Protein AF-A0AAN6V4H0-F1 (afdb_monomer_lite)

Radius of gyration: 19.02 Å; chains: 1; bounding box: 36×36×58 Å

InterPro domains:
  IPR001905 Ammonium transporter [PTHR43029] (18-125)
  IPR024041 Ammonium transporter AmtB-like domain [PF00909] (29-100)
  IPR029020 Ammonium/urea transporter [G3DSA:1.10.3430.10] (2-125)

Sequence (125 aa):
MSSGDSTGHVGTDPAVDDLNVPFNAGDQAFIIVASAMVLLMIPGIAFLYSGLARRKSALSLIWVVMMSFSVIVFQWYFWGYSLALSNTATNGFIGNLDKFGLRNTLGEPSPGSPLIPELLYSFYQ

Secondary structure (DSSP, 8-state):
-----S---TTS-TTTS-TTTTS-HHHHHHHHHHHHHHHHHHHHHHHHHHHHS-TTSHHHHHHHHHHHHHHHHHHIIIIIHHHHH-TT-TTSSS--GGGGGGTT-SSSEETTEEEEEHHHHHHH-

Structure (mmCIF, N/CA/C/O backbone):
data_AF-A0AAN6V4H0-F1
#
_entry.id   AF-A0AAN6V4H0-F1
#
loop_
_atom_site.group_PDB
_atom_site.id
_atom_site.type_symbol
_atom_site.label_atom_id
_atom_site.label_alt_id
_atom_site.label_comp_id
_atom_site.label_asym_id
_atom_site.label_entity_id
_atom_site.label_seq_id
_atom_site.pdbx_PDB_ins_code
_atom_site.Cartn_x
_atom_site.Cartn_y
_atom_site.Cartn_z
_atom_site.occupancy
_atom_site.B_iso_or_equiv
_atom_site.auth_seq_id
_atom_site.auth_comp_id
_atom_site.auth_asym_id
_atom_site.auth_atom_id
_atom_site.pdbx_PDB_model_num
ATOM 1 N N . MET A 1 1 ? 19.645 -24.319 -31.871 1.00 43.53 1 MET A N 1
ATOM 2 C CA . MET A 1 1 ? 18.475 -24.047 -32.731 1.00 43.53 1 MET A CA 1
ATOM 3 C C . MET A 1 1 ? 17.305 -24.865 -32.213 1.00 43.53 1 MET A C 1
ATOM 5 O O . MET A 1 1 ? 17.122 -25.996 -32.632 1.00 43.53 1 MET A O 1
ATOM 9 N N . SER A 1 2 ? 16.571 -24.320 -31.246 1.00 32.56 2 SER A N 1
ATOM 10 C CA . SER A 1 2 ? 15.209 -24.751 -30.935 1.00 32.56 2 SER A CA 1
ATOM 11 C C . SER A 1 2 ? 14.405 -23.476 -30.774 1.00 32.56 2 SER A C 1
ATOM 13 O O . SER A 1 2 ? 14.797 -22.591 -30.020 1.00 32.56 2 SER A O 1
ATOM 15 N N . SER A 1 3 ? 13.383 -23.377 -31.607 1.00 45.97 3 SER A N 1
ATOM 16 C CA . SER A 1 3 ? 12.495 -22.251 -31.844 1.00 45.97 3 SER A CA 1
ATOM 17 C C . SER A 1 3 ? 11.974 -21.641 -30.540 1.00 45.97 3 SER A C 1
ATOM 19 O O . SER A 1 3 ? 11.225 -22.293 -29.818 1.00 45.97 3 SER A O 1
ATOM 21 N N . GLY A 1 4 ? 12.399 -20.410 -30.245 1.00 41.59 4 GLY A N 1
ATOM 22 C CA . GLY A 1 4 ? 11.833 -19.568 -29.194 1.00 41.59 4 GLY A CA 1
ATOM 23 C C . GLY A 1 4 ? 10.725 -18.721 -29.802 1.00 41.59 4 GLY A C 1
ATOM 24 O O . GLY A 1 4 ? 10.953 -18.017 -30.784 1.00 41.59 4 GLY A O 1
ATOM 25 N N . ASP A 1 5 ? 9.528 -18.894 -29.264 1.00 39.94 5 ASP A N 1
ATOM 26 C CA . ASP A 1 5 ? 8.282 -18.271 -29.683 1.00 39.94 5 ASP A CA 1
ATOM 27 C C . ASP A 1 5 ? 8.395 -16.738 -29.755 1.00 39.94 5 ASP A C 1
ATOM 29 O O . ASP A 1 5 ? 8.914 -16.081 -28.855 1.00 39.94 5 ASP A O 1
ATOM 33 N N . SER A 1 6 ? 7.935 -16.165 -30.865 1.00 43.53 6 SER A N 1
ATOM 34 C CA . SER A 1 6 ? 8.052 -14.746 -31.217 1.00 43.53 6 SER A CA 1
ATOM 35 C C . SER A 1 6 ? 6.847 -13.911 -30.765 1.00 43.53 6 SER A C 1
ATOM 37 O O . SER A 1 6 ? 6.513 -12.911 -31.400 1.00 43.53 6 SER A O 1
ATOM 39 N N . THR A 1 7 ? 6.186 -14.285 -29.670 1.00 43.12 7 THR A N 1
ATOM 40 C CA . THR A 1 7 ? 5.195 -13.439 -28.987 1.00 43.12 7 THR A CA 1
ATOM 41 C C . THR A 1 7 ? 5.847 -12.794 -27.767 1.00 43.12 7 THR A C 1
ATOM 43 O O . THR A 1 7 ? 5.680 -13.242 -26.636 1.00 43.12 7 THR A O 1
ATOM 46 N N . GLY A 1 8 ? 6.663 -11.769 -28.018 1.00 41.88 8 GLY A N 1
ATOM 47 C CA . GLY A 1 8 ? 7.441 -11.075 -26.996 1.00 41.88 8 GLY A CA 1
ATOM 48 C C . GLY A 1 8 ? 6.571 -10.329 -25.985 1.00 41.88 8 GLY A C 1
ATOM 49 O O . GLY A 1 8 ? 6.217 -9.176 -26.209 1.00 41.88 8 GLY A O 1
ATOM 50 N N . HIS A 1 9 ? 6.308 -10.962 -24.844 1.00 47.84 9 HIS A N 1
ATOM 51 C CA . HIS A 1 9 ? 6.093 -10.264 -23.579 1.00 47.84 9 HIS A CA 1
ATOM 52 C C . HIS A 1 9 ? 7.415 -10.280 -22.811 1.00 47.84 9 HIS A C 1
ATOM 54 O O . HIS A 1 9 ? 7.679 -11.144 -21.978 1.00 47.84 9 HIS A O 1
ATOM 60 N N . VAL A 1 10 ? 8.286 -9.334 -23.160 1.00 53.19 10 VAL A N 1
ATOM 61 C CA . VAL A 1 10 ? 9.588 -9.130 -22.517 1.00 53.19 10 VAL A CA 1
ATOM 62 C C . VAL A 1 10 ? 9.336 -8.744 -21.054 1.00 53.19 10 VAL A C 1
ATOM 64 O O . VAL A 1 10 ? 9.027 -7.590 -20.778 1.00 53.19 10 VAL A O 1
ATOM 67 N N . GLY A 1 11 ? 9.406 -9.701 -20.119 1.00 56.91 11 GLY A N 1
ATOM 68 C CA . GLY A 1 11 ? 9.247 -9.422 -18.683 1.00 56.91 11 GLY A CA 1
ATOM 69 C C . GLY A 1 11 ? 8.390 -10.389 -17.853 1.00 56.91 11 GLY A C 1
ATOM 70 O O . GLY A 1 11 ? 8.171 -10.107 -16.674 1.00 56.91 11 GLY A O 1
ATOM 71 N N . THR A 1 12 ? 7.883 -11.497 -18.413 1.00 57.06 12 THR A N 1
ATOM 72 C CA . THR A 1 12 ? 6.948 -12.405 -17.701 1.00 57.06 12 THR A CA 1
ATOM 73 C C . THR A 1 12 ? 7.451 -13.825 -17.430 1.00 57.06 12 THR A C 1
ATOM 75 O O . THR A 1 12 ? 6.957 -14.435 -16.483 1.00 57.06 12 THR A O 1
ATOM 78 N N . ASP A 1 13 ? 8.448 -14.336 -18.158 1.00 64.56 13 ASP A N 1
ATOM 79 C CA . ASP A 1 13 ? 8.918 -15.722 -18.007 1.00 64.56 13 ASP A CA 1
ATOM 80 C C . ASP A 1 13 ? 10.248 -15.820 -17.225 1.00 64.56 13 ASP A C 1
ATOM 82 O O . ASP A 1 13 ? 11.327 -15.700 -17.811 1.00 64.56 13 ASP A O 1
ATOM 86 N N . PRO A 1 14 ? 10.227 -16.122 -15.909 1.00 63.19 14 PRO A N 1
ATOM 87 C CA . PRO A 1 14 ? 11.445 -16.243 -15.096 1.00 63.19 14 PRO A CA 1
ATOM 88 C C . PRO A 1 14 ? 12.250 -17.524 -15.382 1.00 63.19 14 PRO A C 1
ATOM 90 O O . PRO A 1 14 ? 13.310 -17.731 -14.802 1.00 63.19 14 PRO A O 1
ATOM 93 N N . ALA A 1 15 ? 11.730 -18.423 -16.225 1.00 64.62 15 ALA A N 1
ATOM 94 C CA . ALA A 1 15 ? 12.397 -19.667 -16.611 1.00 64.62 15 ALA A CA 1
ATOM 95 C C . ALA A 1 15 ? 13.376 -19.489 -17.786 1.00 64.62 15 ALA A C 1
ATOM 97 O O . ALA A 1 15 ? 14.163 -20.398 -18.053 1.00 64.62 15 ALA A O 1
ATOM 98 N N . VAL A 1 16 ? 13.305 -18.356 -18.495 1.00 63.25 16 VAL A N 1
ATOM 99 C CA . VAL A 1 16 ? 14.106 -18.077 -19.700 1.00 63.25 16 VAL A CA 1
ATOM 100 C C . VAL A 1 16 ? 14.910 -16.781 -19.602 1.00 63.25 16 VAL A C 1
ATOM 102 O O . VAL A 1 16 ? 16.005 -16.752 -20.153 1.00 63.25 16 VAL A O 1
ATOM 105 N N . ASP A 1 17 ? 14.428 -15.772 -18.863 1.00 64.50 17 ASP A N 1
ATOM 106 C CA . ASP A 1 17 ? 15.104 -14.481 -18.701 1.00 64.50 17 ASP A CA 1
ATOM 107 C C . ASP A 1 17 ? 15.272 -14.081 -17.225 1.00 64.50 17 ASP A C 1
ATOM 109 O O . ASP A 1 17 ? 14.339 -14.148 -16.418 1.00 64.50 17 ASP A O 1
ATOM 113 N N . ASP A 1 18 ? 16.465 -13.584 -16.882 1.00 64.38 18 ASP A N 1
ATOM 114 C CA . ASP A 1 18 ? 16.744 -12.984 -15.577 1.00 64.38 18 ASP A CA 1
ATOM 115 C C . ASP A 1 18 ? 16.124 -11.577 -15.495 1.00 64.38 18 ASP A C 1
ATOM 117 O O . ASP A 1 18 ? 16.729 -10.564 -15.854 1.00 64.38 18 ASP A O 1
ATOM 121 N N . LEU A 1 19 ? 14.909 -11.500 -14.951 1.00 70.50 19 LEU A N 1
ATOM 122 C CA . LEU A 1 19 ? 14.126 -10.261 -14.821 1.00 70.50 19 LEU A CA 1
ATOM 123 C C . LEU A 1 19 ? 14.768 -9.191 -13.917 1.00 70.50 19 LEU A C 1
ATOM 125 O O . LEU A 1 19 ? 14.302 -8.059 -13.882 1.00 70.50 19 LEU A O 1
ATOM 129 N N . ASN A 1 20 ? 15.832 -9.534 -13.187 1.00 68.19 20 ASN A N 1
ATOM 130 C CA . ASN A 1 20 ? 16.548 -8.631 -12.283 1.00 68.19 20 ASN A CA 1
ATOM 131 C C . ASN A 1 20 ? 17.744 -7.922 -12.935 1.00 68.19 20 ASN A C 1
ATOM 133 O O . ASN A 1 20 ? 18.289 -7.003 -12.335 1.00 68.19 20 ASN A O 1
ATOM 137 N N . VAL A 1 21 ? 18.153 -8.311 -14.148 1.00 67.31 21 VAL A N 1
ATOM 138 C CA . VAL A 1 21 ? 19.294 -7.702 -14.857 1.00 67.31 21 VAL A CA 1
ATOM 139 C C . VAL A 1 21 ? 19.155 -6.184 -15.069 1.00 67.31 21 VAL A C 1
ATOM 141 O O . VAL A 1 21 ? 20.160 -5.489 -14.906 1.00 67.31 21 VAL A O 1
ATOM 144 N N . PRO A 1 22 ? 17.972 -5.621 -15.399 1.00 68.81 22 PRO A N 1
ATOM 145 C CA . PRO A 1 22 ? 17.844 -4.176 -15.593 1.00 68.81 22 PRO A CA 1
ATOM 146 C C . PRO A 1 22 ? 17.695 -3.384 -14.282 1.00 68.81 22 PRO A C 1
ATOM 148 O O . PRO A 1 22 ? 17.700 -2.154 -14.323 1.00 68.81 22 PRO A O 1
ATOM 151 N N . PHE A 1 23 ? 17.564 -4.047 -13.127 1.00 74.00 23 PHE A N 1
ATOM 152 C CA . PHE A 1 23 ? 17.217 -3.400 -11.862 1.00 74.00 23 PHE A CA 1
ATOM 153 C C . PHE A 1 23 ? 18.364 -3.455 -10.850 1.00 74.00 23 PHE A C 1
ATOM 155 O O . PHE A 1 23 ? 19.007 -4.482 -10.647 1.00 74.00 23 PHE A O 1
ATOM 162 N N . ASN A 1 24 ? 18.600 -2.342 -10.156 1.00 82.06 24 ASN A N 1
ATOM 163 C CA . ASN A 1 24 ? 19.571 -2.302 -9.072 1.00 82.06 24 ASN A CA 1
ATOM 164 C C . ASN A 1 24 ? 18.949 -2.859 -7.782 1.00 82.06 24 ASN A C 1
ATOM 166 O O . ASN A 1 24 ? 17.918 -2.371 -7.314 1.00 82.06 24 ASN A O 1
ATOM 170 N N . ALA A 1 25 ? 19.609 -3.842 -7.167 1.00 78.44 25 ALA A N 1
ATOM 171 C CA . ALA A 1 25 ? 19.175 -4.432 -5.901 1.00 78.44 25 ALA A CA 1
ATOM 172 C C . ALA A 1 25 ? 19.064 -3.395 -4.764 1.00 78.44 25 ALA A C 1
ATOM 174 O O . ALA A 1 25 ? 18.216 -3.537 -3.884 1.00 78.44 25 ALA A O 1
ATOM 175 N N . GLY A 1 26 ? 19.889 -2.338 -4.786 1.00 82.94 26 GLY A N 1
ATOM 176 C CA . GLY A 1 26 ? 19.820 -1.246 -3.810 1.00 82.94 26 GLY A CA 1
ATOM 177 C C . GLY A 1 26 ? 18.515 -0.450 -3.898 1.00 82.94 26 GLY A C 1
ATOM 178 O O . GLY A 1 26 ? 17.887 -0.181 -2.873 1.00 82.94 26 GLY A O 1
ATOM 179 N N . ASP A 1 27 ? 18.066 -0.151 -5.117 1.00 81.62 27 ASP A N 1
ATOM 180 C CA . ASP A 1 27 ? 16.832 0.603 -5.355 1.00 81.62 27 ASP A CA 1
ATOM 181 C C . ASP A 1 27 ? 15.603 -0.253 -5.018 1.00 81.62 27 ASP A C 1
ATOM 183 O O . ASP A 1 27 ? 14.664 0.221 -4.376 1.00 81.62 27 ASP A O 1
ATOM 187 N N . GLN A 1 28 ? 15.642 -1.549 -5.352 1.00 82.56 28 GLN A N 1
ATOM 188 C CA . GLN A 1 28 ? 14.604 -2.504 -4.958 1.00 82.56 28 GLN A CA 1
ATOM 189 C C . GLN A 1 28 ? 14.485 -2.618 -3.432 1.00 82.56 28 GLN A C 1
ATOM 191 O O . GLN A 1 28 ? 13.385 -2.518 -2.888 1.00 82.56 28 GLN A O 1
ATOM 196 N N . ALA A 1 29 ? 15.609 -2.777 -2.725 1.00 85.56 29 ALA A N 1
ATOM 197 C CA . ALA A 1 29 ? 15.616 -2.857 -1.268 1.00 85.56 29 ALA A CA 1
ATOM 198 C C . ALA A 1 29 ? 15.064 -1.575 -0.628 1.00 85.56 29 ALA A C 1
ATOM 200 O O . ALA A 1 29 ? 14.270 -1.650 0.311 1.00 85.56 29 ALA A O 1
ATOM 201 N N . PHE A 1 30 ? 15.426 -0.402 -1.157 1.00 87.38 30 PHE A N 1
ATOM 202 C CA . PHE A 1 30 ? 14.920 0.872 -0.654 1.00 87.38 30 PHE A CA 1
ATOM 203 C C . PHE A 1 30 ? 13.400 1.005 -0.821 1.00 87.38 30 PHE A C 1
ATOM 205 O O . PHE A 1 30 ? 12.720 1.396 0.126 1.00 87.38 30 PHE A O 1
ATOM 212 N N . ILE A 1 31 ? 12.843 0.625 -1.974 1.00 87.00 31 ILE A N 1
ATOM 213 C CA . ILE A 1 31 ? 11.391 0.680 -2.212 1.00 87.00 31 ILE A CA 1
ATOM 214 C C . ILE A 1 31 ? 10.630 -0.350 -1.360 1.00 87.00 31 ILE A C 1
ATOM 216 O O . ILE A 1 31 ? 9.537 -0.056 -0.870 1.00 87.00 31 ILE A O 1
ATOM 220 N N . ILE A 1 32 ? 11.202 -1.530 -1.098 1.00 87.38 32 ILE A N 1
ATOM 221 C CA . ILE A 1 32 ? 10.615 -2.509 -0.162 1.00 87.38 32 ILE A CA 1
ATOM 222 C C . ILE A 1 32 ? 10.574 -1.936 1.263 1.00 87.38 32 ILE A C 1
ATOM 224 O O . ILE A 1 32 ? 9.569 -2.052 1.961 1.00 87.38 32 ILE A O 1
ATOM 228 N N . VAL A 1 33 ? 11.644 -1.269 1.701 1.00 90.75 33 VAL A N 1
ATOM 229 C CA . VAL A 1 33 ? 11.658 -0.605 3.012 1.00 90.75 33 VAL A CA 1
ATOM 230 C C . VAL A 1 33 ? 10.658 0.557 3.045 1.00 90.75 33 VAL A C 1
ATOM 232 O O . VAL A 1 33 ? 9.905 0.684 4.009 1.00 90.75 33 VAL A O 1
ATOM 235 N N . ALA A 1 34 ? 10.591 1.368 1.986 1.00 90.12 34 ALA A N 1
ATOM 236 C CA . ALA A 1 34 ? 9.648 2.478 1.883 1.00 90.12 34 ALA A CA 1
ATOM 237 C C . ALA A 1 34 ? 8.185 2.002 1.932 1.00 90.12 34 ALA A C 1
ATOM 239 O O . ALA A 1 34 ? 7.391 2.546 2.698 1.00 90.12 34 ALA A O 1
ATOM 240 N N . SER A 1 35 ? 7.832 0.949 1.191 1.00 87.94 35 SER A N 1
ATOM 241 C CA . SER A 1 35 ? 6.486 0.349 1.222 1.00 87.94 35 SER A CA 1
ATOM 242 C C . SER A 1 35 ? 6.136 -0.219 2.603 1.00 87.94 35 SER A C 1
ATOM 244 O O . SER A 1 35 ? 5.029 0.000 3.094 1.00 87.94 35 SER A O 1
ATOM 246 N N . ALA A 1 36 ? 7.089 -0.844 3.303 1.00 88.69 36 ALA A N 1
ATOM 247 C CA . ALA A 1 36 ? 6.885 -1.277 4.687 1.00 88.69 36 ALA A CA 1
ATOM 248 C C . ALA A 1 36 ? 6.615 -0.098 5.646 1.00 88.69 36 ALA A C 1
ATOM 250 O O . ALA A 1 36 ? 5.765 -0.204 6.535 1.00 88.69 36 ALA A O 1
ATOM 251 N N . MET A 1 37 ? 7.292 1.042 5.458 1.00 89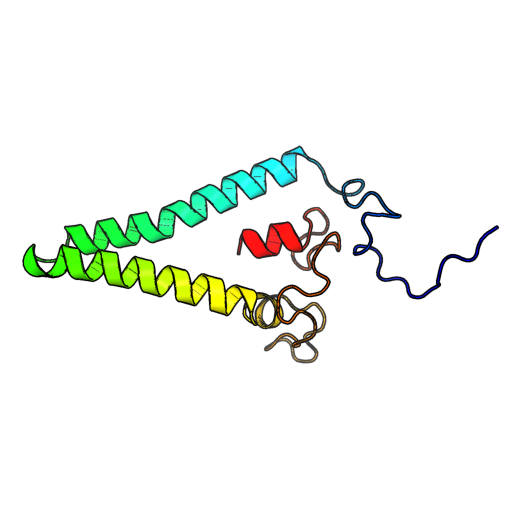.12 37 MET A N 1
ATOM 252 C CA . MET A 1 37 ? 7.039 2.259 6.242 1.00 89.12 37 MET A CA 1
ATOM 253 C C . MET A 1 37 ? 5.641 2.838 5.977 1.00 89.12 37 MET A C 1
ATOM 255 O O . MET A 1 37 ? 4.970 3.258 6.921 1.00 89.12 37 MET A O 1
ATOM 259 N N . VAL A 1 38 ? 5.174 2.816 4.725 1.00 90.56 38 VAL A N 1
ATOM 260 C CA . VAL A 1 38 ? 3.812 3.242 4.352 1.00 90.56 38 VAL A CA 1
ATOM 261 C C . VAL A 1 38 ? 2.760 2.329 4.987 1.00 90.56 38 VAL A C 1
ATOM 263 O O . VAL A 1 38 ? 1.787 2.819 5.564 1.00 90.56 38 VAL A O 1
ATOM 266 N N . LEU A 1 39 ? 2.982 1.011 4.977 1.00 87.25 39 LEU A N 1
ATOM 267 C CA . LEU A 1 39 ? 2.052 0.035 5.552 1.00 87.25 39 LEU A CA 1
ATOM 268 C C . LEU A 1 39 ? 1.837 0.260 7.059 1.00 87.25 39 LEU A C 1
ATOM 270 O O . LEU A 1 39 ? 0.730 0.074 7.559 1.00 87.25 39 LEU A O 1
ATOM 274 N N . LEU A 1 40 ? 2.856 0.744 7.780 1.00 86.31 40 LEU A N 1
ATOM 275 C CA . LEU A 1 40 ? 2.769 1.089 9.206 1.00 86.31 40 LEU A CA 1
ATOM 276 C C . LEU A 1 40 ? 1.925 2.360 9.464 1.00 86.31 40 LEU A C 1
ATOM 278 O O . LEU A 1 40 ? 1.307 2.498 10.521 1.00 86.31 40 LEU A O 1
ATOM 282 N N . MET A 1 41 ? 1.817 3.277 8.500 1.00 90.00 41 MET A N 1
ATOM 283 C CA . MET A 1 41 ? 1.072 4.533 8.664 1.00 90.00 41 MET A CA 1
ATOM 284 C C . MET A 1 41 ? -0.442 4.314 8.822 1.00 90.00 41 MET A C 1
ATOM 286 O O . MET A 1 41 ? -1.078 4.988 9.634 1.00 90.00 41 MET A O 1
ATOM 290 N N . ILE A 1 42 ? -1.015 3.343 8.106 1.00 83.94 42 ILE A N 1
ATOM 291 C CA . ILE A 1 42 ? -2.453 3.021 8.134 1.00 83.94 42 ILE A CA 1
ATOM 292 C C . ILE A 1 42 ? -2.928 2.634 9.552 1.00 83.94 42 ILE A C 1
ATOM 294 O O . ILE A 1 42 ? -3.852 3.275 10.068 1.00 83.94 42 ILE A O 1
ATOM 298 N N . PRO A 1 43 ? -2.304 1.657 10.245 1.00 80.81 43 PRO A N 1
ATOM 299 C CA . PRO A 1 43 ? -2.638 1.372 11.634 1.00 80.81 43 PRO A CA 1
ATOM 300 C C . PRO A 1 43 ? -2.206 2.503 12.583 1.00 80.81 43 PRO A C 1
ATOM 302 O O . PRO A 1 43 ? -2.894 2.748 13.570 1.00 80.81 43 PRO A O 1
ATOM 305 N N . GLY A 1 44 ? -1.122 3.236 12.300 1.00 84.50 44 GLY A N 1
ATOM 306 C CA . GLY A 1 44 ? -0.683 4.366 13.132 1.00 84.50 44 GLY A CA 1
ATOM 307 C C . GLY A 1 44 ? -1.735 5.477 13.244 1.00 84.50 44 GLY A C 1
ATOM 308 O O . GLY A 1 44 ? -2.072 5.922 14.344 1.00 84.50 44 GLY A O 1
ATOM 309 N N . ILE A 1 45 ? -2.322 5.869 12.113 1.00 83.50 45 ILE A N 1
ATOM 310 C CA . ILE A 1 45 ? -3.408 6.855 12.042 1.00 83.50 45 ILE A CA 1
ATOM 311 C C . ILE A 1 45 ? -4.675 6.324 12.726 1.00 83.50 45 ILE A C 1
ATOM 313 O O . ILE A 1 45 ? -5.344 7.043 13.470 1.00 83.50 45 ILE A O 1
ATOM 317 N N . ALA A 1 46 ? -4.985 5.047 12.527 1.00 80.56 46 ALA A N 1
ATOM 318 C CA . ALA A 1 46 ? -6.105 4.386 13.180 1.00 80.56 46 ALA A CA 1
ATOM 319 C C . ALA A 1 46 ? -6.002 4.378 14.710 1.00 80.56 46 ALA A C 1
ATOM 321 O O . ALA A 1 46 ? -6.982 4.675 15.398 1.00 80.56 46 ALA A O 1
ATOM 322 N N . PHE A 1 47 ? -4.821 4.076 15.253 1.00 80.25 47 PHE A N 1
ATOM 323 C CA . PHE A 1 47 ? -4.572 4.137 16.691 1.00 80.25 47 PHE A CA 1
ATOM 324 C C . PHE A 1 47 ? -4.661 5.569 17.221 1.00 80.25 47 PHE A C 1
ATOM 326 O O . PHE A 1 47 ? -5.259 5.783 18.277 1.00 80.25 47 PHE A O 1
ATOM 333 N N . LEU A 1 48 ? -4.152 6.552 16.474 1.00 82.69 48 LEU A N 1
ATOM 334 C CA . LEU A 1 48 ? -4.261 7.965 16.836 1.00 82.69 48 LEU A CA 1
ATOM 335 C C . LEU A 1 48 ? -5.728 8.424 16.916 1.00 82.69 48 LEU A C 1
ATOM 337 O O . LEU A 1 48 ? -6.134 9.019 17.917 1.00 82.69 48 LEU A O 1
ATOM 341 N N . TYR A 1 49 ? -6.548 8.099 15.911 1.00 81.62 49 TYR A N 1
ATOM 342 C CA . TYR A 1 49 ? -7.975 8.439 15.919 1.00 81.62 49 TYR A CA 1
ATOM 343 C C . TYR A 1 49 ? -8.762 7.657 16.978 1.00 81.62 49 TYR A C 1
ATOM 345 O O . TYR A 1 49 ? -9.696 8.195 17.574 1.00 81.62 49 TYR A O 1
ATOM 353 N N . SER A 1 50 ? -8.362 6.417 17.270 1.00 79.06 50 SER A N 1
ATOM 354 C CA . SER A 1 50 ? -8.968 5.592 18.322 1.00 79.06 50 SER A CA 1
ATOM 355 C C . SER A 1 50 ? -8.677 6.141 19.724 1.00 79.06 50 SER A C 1
ATOM 357 O O . SER A 1 50 ? -9.568 6.159 20.573 1.00 79.06 50 SER A O 1
ATOM 359 N N . GLY A 1 51 ? -7.463 6.654 19.954 1.00 75.94 51 GLY A N 1
ATOM 360 C CA . GLY A 1 51 ? -7.044 7.250 21.227 1.00 75.94 51 GLY A CA 1
ATOM 361 C C . GLY A 1 51 ? -7.631 8.639 21.505 1.00 75.94 51 GLY A C 1
ATOM 362 O O . GLY A 1 51 ? -7.882 8.970 22.663 1.00 75.94 51 GLY A O 1
ATOM 363 N N . LEU A 1 52 ? -7.888 9.439 20.463 1.00 77.31 52 LEU A N 1
ATOM 364 C CA . LEU A 1 52 ? -8.568 10.741 20.572 1.00 77.31 52 LEU A CA 1
ATOM 365 C C . LEU A 1 52 ? -10.089 10.596 20.754 1.00 77.31 52 LEU A C 1
ATOM 367 O O . LEU A 1 52 ? -10.744 11.482 21.310 1.00 77.31 52 LEU A O 1
ATOM 371 N N . ALA A 1 53 ? -10.668 9.478 20.308 1.00 65.38 53 ALA A N 1
ATOM 372 C CA . ALA A 1 53 ? -12.078 9.182 20.501 1.00 65.38 53 ALA A CA 1
ATOM 373 C C . ALA A 1 53 ? -12.381 8.836 21.972 1.00 65.38 53 ALA A C 1
ATOM 375 O O . ALA A 1 53 ? -11.649 8.114 22.647 1.00 65.38 53 ALA A O 1
ATOM 376 N N . ARG A 1 54 ? -13.513 9.335 22.491 1.00 61.72 54 ARG A N 1
ATOM 377 C CA . ARG A 1 54 ? -13.998 9.053 23.856 1.00 61.72 54 ARG A CA 1
ATOM 378 C C . ARG A 1 54 ? -13.960 7.534 24.114 1.00 61.72 54 ARG A C 1
ATOM 380 O O . ARG A 1 54 ? -14.531 6.785 23.324 1.00 61.72 54 ARG A O 1
ATOM 387 N N . ARG A 1 55 ? -13.346 7.104 25.236 1.00 58.47 55 ARG A N 1
ATOM 388 C CA . ARG A 1 55 ? -13.020 5.706 25.654 1.00 58.47 55 ARG A CA 1
ATOM 389 C C . ARG A 1 55 ? -13.994 4.590 25.239 1.00 58.47 55 ARG A C 1
ATOM 391 O O . ARG A 1 55 ? -13.580 3.443 25.134 1.00 58.47 55 ARG A O 1
ATOM 398 N N . LYS A 1 56 ? -15.279 4.892 25.046 1.00 61.88 56 LYS A N 1
ATOM 399 C CA . LYS A 1 56 ? -16.314 3.919 24.685 1.00 61.88 56 LYS A CA 1
ATOM 400 C C . LYS A 1 56 ? -16.227 3.409 23.238 1.00 61.88 56 LYS A C 1
ATOM 402 O O . LYS A 1 56 ? -16.700 2.306 22.995 1.00 61.88 56 LYS A O 1
ATOM 407 N N . SER A 1 57 ? -15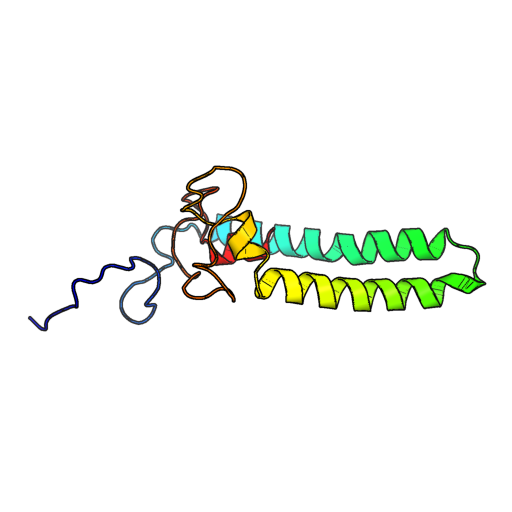.623 4.156 22.308 1.00 67.06 57 SER A N 1
ATOM 408 C CA . SER A 1 57 ? -15.605 3.796 20.873 1.00 67.06 57 SER A CA 1
ATOM 409 C C . SER A 1 57 ? -14.247 3.313 20.347 1.00 67.06 57 SER A C 1
ATOM 411 O O . SER A 1 57 ? -14.153 2.916 19.188 1.00 67.06 57 SER A O 1
ATOM 413 N N . ALA A 1 58 ? -13.207 3.299 21.186 1.00 69.62 58 ALA A N 1
ATOM 414 C CA . ALA A 1 58 ? -11.843 2.956 20.774 1.00 69.62 58 ALA A CA 1
ATOM 415 C C . ALA A 1 58 ? -11.726 1.519 20.227 1.00 69.62 58 ALA A C 1
ATOM 417 O O . ALA A 1 58 ? -11.104 1.285 19.189 1.00 69.62 58 ALA A O 1
ATOM 418 N N . LEU A 1 59 ? -12.399 0.560 20.877 1.00 76.25 59 LEU A N 1
ATOM 419 C CA . LEU A 1 59 ? -12.391 -0.847 20.460 1.00 76.25 59 LEU A CA 1
ATOM 420 C C . LEU A 1 59 ? -13.072 -1.058 19.097 1.00 76.25 59 LEU A C 1
ATOM 422 O O . LEU A 1 59 ? -12.603 -1.853 18.287 1.00 76.25 59 LEU A O 1
ATOM 426 N N . SER A 1 60 ? -14.149 -0.313 18.826 1.00 79.81 60 SER A N 1
ATOM 427 C CA . SER A 1 60 ? -14.863 -0.391 17.548 1.00 79.81 60 SER A CA 1
ATOM 428 C C . SER A 1 60 ? -14.020 0.152 16.396 1.00 79.81 60 SER A C 1
ATOM 430 O O . SER A 1 60 ? -14.112 -0.362 15.286 1.00 79.81 60 SER A O 1
ATOM 432 N N . LEU A 1 61 ? -13.191 1.171 16.641 1.00 80.25 61 LEU A N 1
ATOM 433 C CA . LEU A 1 61 ? -12.396 1.797 15.586 1.00 80.25 61 LEU A CA 1
ATOM 434 C C . LEU A 1 61 ? -11.241 0.902 15.114 1.00 80.25 61 LEU A C 1
ATOM 436 O O . LEU A 1 61 ? -10.968 0.841 13.920 1.00 80.25 61 LEU A O 1
ATOM 440 N N . ILE A 1 62 ? -10.615 0.156 16.030 1.00 81.25 62 ILE A N 1
ATOM 441 C CA . ILE A 1 62 ? -9.552 -0.806 15.688 1.00 81.25 62 ILE A CA 1
ATOM 442 C C . ILE A 1 62 ? -10.106 -1.906 14.768 1.00 81.25 62 ILE A C 1
ATOM 444 O O . ILE A 1 62 ? -9.493 -2.238 13.756 1.00 81.25 62 ILE A O 1
ATOM 448 N N . TRP A 1 63 ? -11.299 -2.425 15.073 1.00 83.94 63 TRP A N 1
ATOM 449 C CA . TRP A 1 63 ? -11.976 -3.425 14.239 1.00 83.94 63 TRP A CA 1
ATOM 450 C C . TRP A 1 63 ? -12.333 -2.896 12.845 1.00 83.94 63 TRP A C 1
ATOM 452 O O . TRP A 1 63 ? -12.127 -3.590 11.849 1.00 83.94 63 TRP A O 1
ATOM 462 N N . VAL A 1 64 ? -12.833 -1.659 12.761 1.00 85.50 64 VAL A N 1
ATOM 463 C CA . VAL A 1 64 ? -13.157 -1.008 11.482 1.00 85.50 64 VAL A CA 1
ATOM 464 C C . VAL A 1 64 ? -11.910 -0.825 10.622 1.00 85.50 64 VAL A C 1
ATOM 466 O O . VAL A 1 64 ? -11.970 -1.044 9.418 1.00 85.50 64 VAL A O 1
ATOM 469 N N . VAL A 1 65 ? -10.772 -0.477 11.218 1.00 86.44 65 VAL A N 1
ATOM 470 C CA . VAL A 1 65 ? -9.515 -0.293 10.480 1.00 86.44 65 VAL A CA 1
ATOM 471 C C . VAL A 1 65 ? -8.996 -1.620 9.936 1.00 86.44 65 VAL A C 1
ATOM 473 O O . VAL A 1 65 ? -8.609 -1.670 8.773 1.00 86.44 65 VAL A O 1
ATOM 476 N N . MET A 1 66 ? -9.049 -2.701 10.722 1.00 85.25 66 MET A N 1
ATOM 477 C CA . MET A 1 66 ? -8.673 -4.041 10.247 1.00 85.25 66 MET A CA 1
ATOM 478 C C . MET A 1 66 ? -9.559 -4.507 9.084 1.00 85.25 66 MET A C 1
ATOM 480 O O . MET A 1 66 ? -9.055 -5.038 8.096 1.00 85.25 66 MET A O 1
ATOM 484 N N . MET A 1 67 ? -10.872 -4.269 9.174 1.00 88.12 67 MET A N 1
ATOM 485 C CA . MET A 1 67 ? -11.809 -4.579 8.090 1.00 88.12 67 MET A CA 1
ATOM 486 C C . MET A 1 67 ? -11.556 -3.716 6.849 1.00 88.12 67 MET A C 1
ATOM 488 O O . MET A 1 67 ? -11.477 -4.245 5.745 1.00 88.12 67 MET A O 1
ATOM 492 N N . SER A 1 68 ? -11.378 -2.405 7.024 1.00 88.25 68 SER A N 1
ATOM 493 C CA . SER A 1 68 ? -11.104 -1.471 5.927 1.00 88.25 68 SER A CA 1
ATOM 494 C C . SER A 1 68 ? -9.805 -1.824 5.200 1.00 88.25 68 SER A C 1
ATOM 496 O O . SER A 1 68 ? -9.788 -1.906 3.976 1.00 88.25 68 SER A O 1
ATOM 498 N N . PHE A 1 69 ? -8.738 -2.131 5.944 1.00 87.75 69 PHE A N 1
ATOM 499 C CA . PHE A 1 69 ? -7.458 -2.548 5.375 1.00 87.75 69 PHE A CA 1
ATOM 500 C C . PHE A 1 69 ? -7.597 -3.802 4.498 1.00 87.75 69 PHE A C 1
ATOM 502 O O . PHE A 1 69 ? -7.113 -3.814 3.370 1.00 87.75 69 PHE A O 1
ATOM 509 N N . SER A 1 70 ? -8.326 -4.820 4.970 1.00 87.94 70 SER A N 1
ATOM 510 C CA . SER A 1 70 ? -8.603 -6.037 4.191 1.00 87.94 70 SER A CA 1
ATOM 511 C C . SER A 1 70 ? -9.337 -5.737 2.875 1.0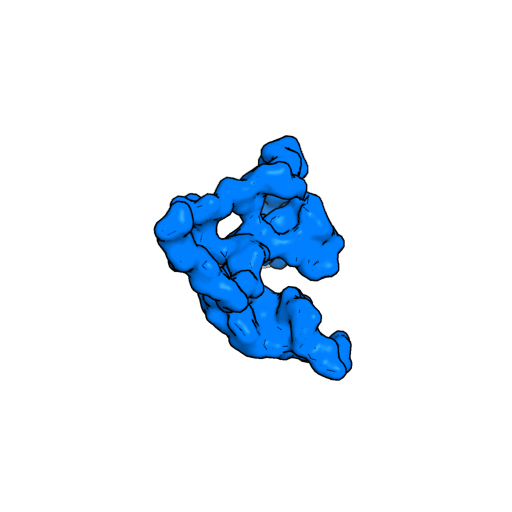0 87.94 70 SER A C 1
ATOM 513 O O . SER A 1 70 ? -8.957 -6.235 1.815 1.00 87.94 70 SER A O 1
ATOM 515 N N . VAL A 1 71 ? -10.352 -4.866 2.920 1.00 90.19 71 VAL A N 1
ATOM 516 C CA . VAL A 1 71 ? -11.125 -4.469 1.732 1.00 90.19 71 VAL A CA 1
ATOM 517 C C . VAL A 1 71 ? -10.268 -3.687 0.736 1.00 90.19 71 VAL A C 1
ATOM 519 O O . VAL A 1 71 ? -10.375 -3.931 -0.464 1.00 90.19 71 VAL A O 1
ATOM 522 N N . ILE A 1 72 ? -9.403 -2.785 1.211 1.00 89.00 72 ILE A N 1
ATOM 523 C CA . ILE A 1 72 ? -8.506 -1.989 0.361 1.00 89.00 72 ILE A CA 1
ATOM 524 C C . ILE A 1 72 ? -7.505 -2.895 -0.358 1.00 89.00 72 ILE A C 1
ATOM 526 O O . ILE A 1 72 ? -7.387 -2.812 -1.575 1.00 89.00 72 ILE A O 1
ATOM 530 N N . VAL A 1 73 ? -6.843 -3.811 0.360 1.00 86.00 73 VAL A N 1
ATOM 531 C CA . VAL A 1 73 ? -5.886 -4.757 -0.244 1.00 86.00 73 VAL A CA 1
ATOM 532 C C . VAL A 1 73 ? -6.570 -5.626 -1.303 1.00 86.00 73 VAL A C 1
ATOM 534 O O . VAL A 1 73 ? -6.034 -5.830 -2.391 1.00 86.00 73 VAL A O 1
ATOM 537 N N . PHE A 1 74 ? -7.783 -6.104 -1.019 1.00 86.69 74 PHE A N 1
ATOM 538 C CA . PHE A 1 74 ? -8.550 -6.912 -1.964 1.00 86.69 74 PHE A CA 1
ATOM 539 C C . PHE A 1 74 ? -8.979 -6.117 -3.204 1.00 86.69 74 PHE A C 1
ATOM 541 O O . PHE A 1 74 ? -8.824 -6.587 -4.331 1.00 86.69 74 PHE A O 1
ATOM 548 N N . GLN A 1 75 ? -9.487 -4.897 -3.017 1.00 87.31 75 GLN A N 1
ATOM 549 C CA . GLN A 1 75 ? -9.862 -4.010 -4.118 1.00 87.31 75 GLN A CA 1
ATOM 550 C C . GLN A 1 75 ? -8.650 -3.650 -4.986 1.00 87.31 75 GLN A C 1
ATOM 552 O O . GLN A 1 75 ? -8.767 -3.629 -6.217 1.00 87.31 75 GLN A O 1
ATOM 557 N N . TRP A 1 76 ? -7.496 -3.409 -4.358 1.00 84.12 76 TRP A N 1
ATOM 558 C CA . TRP A 1 76 ? -6.244 -3.106 -5.041 1.00 84.12 76 TRP A CA 1
ATOM 559 C C . TRP A 1 76 ? -5.805 -4.260 -5.941 1.00 84.12 76 TRP A C 1
ATOM 561 O O . TRP A 1 76 ? -5.534 -4.048 -7.124 1.00 84.12 76 TRP A O 1
ATOM 571 N N . TYR A 1 77 ? -5.852 -5.483 -5.401 1.00 77.75 77 TYR A N 1
ATOM 572 C CA . TYR A 1 77 ? -5.524 -6.712 -6.118 1.00 77.75 77 TYR A CA 1
ATOM 573 C C . TYR A 1 77 ? -6.461 -6.979 -7.304 1.00 77.75 77 TYR A C 1
ATOM 575 O O . TYR A 1 77 ? -5.999 -7.324 -8.387 1.00 77.75 77 TYR A O 1
ATOM 583 N N . PHE A 1 78 ? -7.776 -6.814 -7.124 1.00 74.69 78 PHE A N 1
ATOM 584 C CA . PHE A 1 78 ? -8.757 -7.141 -8.164 1.00 74.69 78 PHE A CA 1
ATOM 585 C C . PHE A 1 78 ? -8.651 -6.219 -9.376 1.00 74.69 78 PHE A C 1
ATOM 587 O O . PHE A 1 78 ? -8.483 -6.682 -10.504 1.00 74.69 78 PHE A O 1
ATOM 594 N N . TRP A 1 79 ? -8.759 -4.910 -9.156 1.00 71.06 79 TRP A N 1
ATOM 595 C CA . TRP A 1 79 ? -8.807 -3.947 -10.255 1.00 71.06 79 TRP A CA 1
ATOM 596 C C . TRP A 1 79 ? -8.129 -2.612 -9.946 1.00 71.06 79 TRP A C 1
ATOM 598 O O . TRP A 1 79 ? -7.936 -1.822 -10.864 1.00 71.06 79 TRP A O 1
ATOM 608 N N . GLY A 1 80 ? -7.775 -2.329 -8.686 1.00 71.31 80 GLY A N 1
ATOM 609 C CA . GLY A 1 80 ? -7.217 -1.033 -8.291 1.00 71.31 80 GLY A CA 1
ATOM 610 C C . GLY A 1 80 ? -5.921 -0.710 -9.024 1.00 71.31 80 GLY A C 1
ATOM 611 O O . GLY A 1 80 ? -5.822 0.357 -9.628 1.00 71.31 80 GLY A O 1
ATOM 612 N N . TYR A 1 81 ? -4.996 -1.671 -9.081 1.00 72.50 81 TYR A N 1
ATOM 613 C CA . TYR A 1 81 ? -3.761 -1.507 -9.843 1.00 72.50 81 TYR A CA 1
ATOM 614 C C . TYR A 1 81 ? -4.029 -1.294 -11.342 1.00 72.50 81 TYR A C 1
ATOM 616 O O . TYR A 1 81 ? -3.525 -0.347 -11.941 1.00 72.50 81 TYR A O 1
ATOM 624 N N . SER A 1 82 ? -4.889 -2.123 -11.945 1.00 68.88 82 SER A N 1
ATOM 625 C CA . SER A 1 82 ? -5.187 -2.045 -13.381 1.00 68.88 82 SER A CA 1
ATOM 626 C C . SER A 1 82 ? -5.812 -0.702 -13.776 1.00 68.88 82 SER A C 1
ATOM 628 O O . SER A 1 82 ? -5.421 -0.115 -14.780 1.00 68.88 82 SER A O 1
ATOM 630 N N . LEU A 1 83 ? -6.753 -0.173 -12.986 1.00 66.31 83 LEU A N 1
ATOM 631 C CA . LEU A 1 83 ? -7.410 1.098 -13.306 1.00 66.31 83 LEU A CA 1
ATOM 632 C C . LEU A 1 83 ? -6.512 2.317 -13.069 1.00 66.31 83 LEU A C 1
ATOM 634 O O . LEU A 1 83 ? -6.662 3.308 -13.784 1.00 66.31 83 LEU A O 1
ATOM 638 N N . ALA A 1 84 ? -5.613 2.259 -12.084 1.00 67.31 84 ALA A N 1
ATOM 639 C CA . ALA A 1 84 ? -4.738 3.375 -11.734 1.00 67.31 84 ALA A CA 1
ATOM 640 C C . ALA A 1 84 ? -3.486 3.461 -12.622 1.00 67.31 84 ALA A C 1
ATOM 642 O O . ALA A 1 84 ? -2.996 4.558 -12.879 1.00 67.31 84 ALA A O 1
ATOM 643 N N . LEU A 1 85 ? -2.950 2.315 -13.055 1.00 65.56 85 LEU A N 1
ATOM 644 C CA . LEU A 1 85 ? -1.577 2.198 -13.562 1.00 65.56 85 LEU A CA 1
ATOM 645 C C . LEU A 1 85 ? -1.473 1.503 -14.929 1.00 65.56 85 LEU A C 1
ATOM 647 O O . LEU A 1 85 ? -0.383 1.127 -15.354 1.00 65.56 85 LEU A O 1
ATOM 651 N N . SER A 1 86 ? -2.585 1.334 -15.649 1.00 60.41 86 SER A N 1
ATOM 652 C CA . SER A 1 86 ? -2.546 0.760 -16.998 1.00 60.41 86 SER A CA 1
ATOM 653 C C . SER A 1 86 ? -1.800 1.667 -17.986 1.00 60.41 86 SER A C 1
ATOM 655 O O . SER A 1 86 ? -2.171 2.821 -18.202 1.00 60.41 86 SER A O 1
ATOM 657 N N . ASN A 1 87 ? -0.795 1.090 -18.653 1.00 55.69 87 ASN A N 1
ATOM 658 C CA . ASN A 1 87 ? -0.007 1.710 -19.725 1.00 55.69 87 ASN A CA 1
ATOM 659 C C . ASN A 1 87 ? -0.824 2.066 -20.987 1.00 55.69 87 ASN A C 1
ATOM 661 O O . ASN A 1 87 ? -0.334 2.783 -21.856 1.00 55.69 87 ASN A O 1
ATOM 665 N N . THR A 1 88 ? -2.065 1.585 -21.114 1.00 54.75 88 THR A N 1
ATOM 666 C CA . THR A 1 88 ? -2.916 1.784 -22.301 1.00 54.75 88 THR A CA 1
ATOM 667 C C . THR A 1 88 ? -4.165 2.589 -21.942 1.00 54.75 88 THR A C 1
ATOM 669 O O . THR A 1 88 ? -5.293 2.220 -22.250 1.00 54.75 88 THR A O 1
ATOM 672 N N . ALA A 1 89 ? -3.991 3.727 -21.271 1.00 54.47 89 ALA A N 1
ATOM 673 C CA . ALA A 1 89 ? -5.083 4.675 -21.080 1.00 54.47 89 ALA A CA 1
ATOM 674 C C . ALA A 1 89 ? -5.371 5.412 -22.404 1.00 54.47 89 ALA A C 1
ATOM 676 O O . ALA A 1 89 ? -4.827 6.482 -22.661 1.00 54.47 89 ALA A O 1
ATOM 677 N N . THR A 1 90 ? -6.253 4.867 -23.251 1.00 52.22 90 THR A N 1
ATOM 678 C CA . THR A 1 90 ? -6.666 5.503 -24.522 1.00 52.22 90 THR A CA 1
ATOM 679 C C . THR A 1 90 ? -7.283 6.899 -24.322 1.00 52.22 90 THR A C 1
ATOM 681 O O . THR A 1 90 ? -7.242 7.712 -25.239 1.00 52.22 90 THR A O 1
ATOM 684 N N . ASN A 1 91 ? -7.801 7.208 -23.122 1.00 57.16 91 ASN A N 1
ATOM 685 C CA . ASN A 1 91 ? -8.489 8.469 -22.809 1.00 57.16 91 ASN A CA 1
ATOM 686 C C . ASN A 1 91 ? -7.895 9.271 -21.630 1.00 57.16 91 ASN A C 1
ATOM 688 O O . ASN A 1 91 ? -8.516 10.239 -21.206 1.00 57.16 91 ASN A O 1
ATOM 692 N N . GLY A 1 92 ? -6.746 8.894 -21.054 1.00 58.84 92 GLY A N 1
ATOM 693 C CA . GLY A 1 92 ? -6.078 9.657 -19.975 1.00 58.84 92 GLY A CA 1
ATOM 694 C C . GLY A 1 92 ? -6.814 9.779 -18.622 1.00 58.84 92 GLY A C 1
ATOM 695 O O . GLY A 1 92 ? -6.221 10.266 -17.666 1.00 58.84 92 GLY A O 1
ATOM 696 N N . PHE A 1 93 ? -8.073 9.331 -18.515 1.00 59.44 93 PHE A N 1
ATOM 697 C CA . PHE A 1 93 ? -8.886 9.391 -17.287 1.00 59.44 93 PHE A CA 1
ATOM 698 C C . PHE A 1 93 ? -9.068 8.038 -16.581 1.00 59.44 93 PHE A C 1
ATOM 700 O O . PHE A 1 93 ? -9.264 8.013 -15.370 1.00 59.44 93 PHE A O 1
ATOM 707 N N . ILE A 1 94 ? -9.037 6.921 -17.317 1.00 57.66 94 ILE A N 1
ATOM 708 C CA . ILE A 1 94 ? -9.214 5.568 -16.771 1.00 57.66 94 ILE A CA 1
ATOM 709 C C . ILE A 1 94 ? -8.250 4.612 -17.493 1.00 57.66 94 ILE A C 1
ATOM 711 O O . ILE A 1 94 ? -8.114 4.690 -18.718 1.00 57.66 94 ILE A O 1
ATOM 715 N N . GLY A 1 95 ? -7.559 3.749 -16.745 1.00 59.69 95 GLY A N 1
ATOM 716 C CA . GLY A 1 95 ? -6.760 2.656 -17.304 1.00 59.69 95 GLY A CA 1
ATOM 717 C C . GLY A 1 95 ? -7.616 1.522 -17.893 1.00 59.69 95 GLY A C 1
ATOM 718 O O . GLY A 1 95 ? -8.833 1.498 -17.709 1.00 59.69 95 GLY A O 1
ATOM 719 N N . ASN A 1 96 ? -6.999 0.554 -18.579 1.00 62.94 96 ASN A N 1
ATOM 720 C CA . ASN A 1 96 ? -7.679 -0.668 -19.035 1.00 62.94 96 ASN A CA 1
ATOM 721 C C . ASN A 1 96 ? -7.763 -1.747 -17.940 1.00 62.94 96 ASN A C 1
ATOM 723 O O . ASN A 1 96 ? -7.016 -1.728 -16.963 1.00 62.94 96 ASN A O 1
ATOM 727 N N . LEU A 1 97 ? -8.630 -2.747 -18.151 1.00 61.06 97 LEU A N 1
ATOM 728 C CA . LEU A 1 97 ? -8.719 -3.980 -17.346 1.00 61.06 97 LEU A CA 1
ATOM 729 C C . LEU A 1 97 ? -7.669 -5.049 -17.728 1.00 61.06 97 LEU A C 1
ATOM 731 O O . LEU A 1 97 ? -7.750 -6.186 -17.267 1.00 61.06 97 LEU A O 1
ATOM 735 N N . ASP A 1 98 ? -6.680 -4.707 -18.554 1.00 61.25 98 ASP A N 1
ATOM 736 C CA . ASP A 1 98 ? -5.701 -5.669 -19.085 1.00 61.25 98 ASP A CA 1
ATOM 737 C C . ASP A 1 98 ? -4.807 -6.297 -17.999 1.00 61.25 98 ASP A C 1
ATOM 739 O O . ASP A 1 98 ? -4.314 -7.410 -18.173 1.00 61.25 98 ASP A O 1
ATOM 743 N N . LYS A 1 99 ? -4.649 -5.622 -16.850 1.00 63.06 99 LYS A N 1
ATOM 744 C CA . LYS A 1 99 ? -3.887 -6.088 -15.678 1.00 63.06 99 LYS A CA 1
ATOM 745 C C . LYS A 1 99 ? -4.814 -6.456 -14.506 1.00 63.06 99 LYS A C 1
ATOM 747 O O . LYS A 1 99 ? -4.472 -6.262 -13.340 1.00 63.06 99 LYS A O 1
ATOM 752 N N . PHE A 1 100 ? -6.011 -6.975 -14.805 1.00 61.62 100 PHE A N 1
ATOM 753 C CA . PHE A 1 100 ? -6.962 -7.474 -13.803 1.00 61.62 100 PHE A CA 1
ATOM 754 C C . PHE A 1 100 ? -6.337 -8.611 -12.976 1.00 61.62 100 PHE A C 1
ATOM 756 O O . PHE A 1 100 ? -5.836 -9.588 -13.537 1.00 61.62 100 PHE A O 1
ATOM 763 N N . GLY A 1 101 ? -6.357 -8.491 -11.646 1.00 60.81 101 GLY A N 1
ATOM 764 C CA . GLY A 1 101 ? -5.798 -9.505 -10.743 1.00 60.81 101 GLY A CA 1
ATOM 765 C C . GLY A 1 101 ? -4.267 -9.610 -10.724 1.00 60.81 101 GLY A C 1
ATOM 766 O O . GLY A 1 101 ? -3.764 -10.693 -10.433 1.00 60.81 101 GLY A O 1
ATOM 767 N N . LEU A 1 102 ? -3.521 -8.551 -11.085 1.00 62.50 102 LEU A N 1
ATOM 768 C CA . LEU A 1 102 ? -2.053 -8.596 -11.266 1.00 62.50 102 LEU A CA 1
A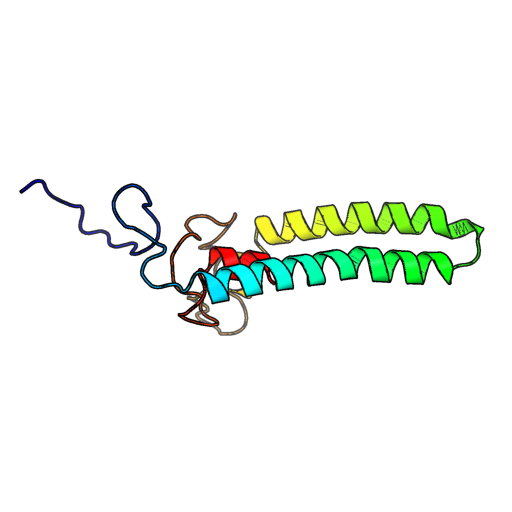TOM 769 C C . LEU A 1 102 ? -1.593 -9.672 -12.270 1.00 62.50 102 LEU A C 1
ATOM 771 O O . LEU A 1 102 ? -0.514 -10.264 -12.171 1.00 62.50 102 LEU A O 1
ATOM 775 N N . ARG A 1 103 ? -2.426 -9.964 -13.270 1.00 60.50 103 ARG A N 1
ATOM 776 C CA . ARG A 1 103 ? -2.054 -10.893 -14.333 1.00 60.50 103 ARG A CA 1
ATOM 777 C C . ARG A 1 103 ? -0.972 -10.248 -15.210 1.00 60.50 103 ARG A C 1
ATOM 779 O O . ARG A 1 103 ? -1.178 -9.152 -15.719 1.00 60.50 103 ARG A O 1
ATOM 786 N N . ASN A 1 104 ? 0.153 -10.947 -15.391 1.00 64.00 104 ASN A N 1
ATOM 787 C CA . ASN A 1 104 ? 1.325 -10.519 -16.175 1.00 64.00 104 ASN A CA 1
ATOM 788 C C . ASN A 1 104 ? 2.116 -9.303 -15.636 1.00 64.00 104 ASN A C 1
ATOM 790 O O . ASN A 1 104 ? 2.879 -8.702 -16.379 1.00 64.00 104 ASN A O 1
ATOM 794 N N . THR A 1 105 ? 2.006 -8.953 -14.352 1.00 64.38 105 THR A N 1
ATOM 795 C CA . THR A 1 105 ? 2.778 -7.854 -13.729 1.00 64.38 105 THR A CA 1
ATOM 796 C C . THR A 1 105 ? 3.976 -8.389 -12.951 1.00 64.38 105 THR A C 1
ATOM 798 O O . THR A 1 105 ? 3.892 -8.575 -11.736 1.00 64.38 105 THR A O 1
ATOM 801 N N . LEU A 1 106 ? 5.072 -8.697 -13.647 1.00 65.12 106 LEU A N 1
ATOM 802 C CA . LEU A 1 106 ? 6.274 -9.272 -13.029 1.00 65.12 106 LEU A CA 1
ATOM 803 C C . LEU A 1 106 ? 7.497 -8.362 -13.200 1.00 65.12 106 LEU A C 1
ATOM 805 O O . LEU A 1 106 ? 7.765 -7.536 -12.327 1.00 65.12 106 LEU A O 1
ATOM 809 N N . GLY A 1 107 ? 8.238 -8.514 -14.296 1.00 60.44 107 GLY A N 1
ATOM 810 C CA . GLY A 1 107 ? 9.507 -7.825 -14.546 1.00 60.44 107 GLY A CA 1
ATOM 811 C C . GLY A 1 107 ? 9.431 -6.689 -15.563 1.00 60.44 107 GLY A C 1
ATOM 812 O O . GLY A 1 107 ? 10.471 -6.143 -15.921 1.00 60.44 107 GLY A O 1
ATOM 813 N N . GLU A 1 108 ? 8.240 -6.338 -16.053 1.00 65.62 108 GLU A N 1
ATOM 814 C CA . GLU A 1 108 ? 8.089 -5.213 -16.977 1.00 65.62 108 GLU A CA 1
ATOM 815 C C . GLU A 1 108 ? 8.481 -3.888 -16.276 1.00 65.62 108 GLU A C 1
ATOM 817 O O . GLU A 1 108 ? 8.212 -3.719 -15.077 1.00 65.62 108 GLU A O 1
ATOM 822 N N . PRO A 1 109 ? 9.138 -2.944 -16.979 1.00 62.47 109 PRO A N 1
ATOM 823 C CA . PRO A 1 109 ? 9.438 -1.621 -16.439 1.00 62.47 109 PRO A CA 1
ATOM 824 C C . PRO A 1 109 ? 8.157 -0.838 -16.126 1.00 62.47 109 PRO A C 1
ATOM 826 O O . PRO A 1 109 ? 7.251 -0.758 -16.955 1.00 62.47 109 PRO A O 1
ATOM 829 N N . SER A 1 110 ? 8.092 -0.227 -14.940 1.00 64.56 110 SER A N 1
ATOM 830 C CA . SER A 1 110 ? 6.920 0.537 -14.502 1.00 64.56 110 SER A CA 1
ATOM 831 C C . SER A 1 110 ? 6.664 1.800 -15.345 1.00 64.56 110 SER A C 1
ATOM 833 O O . SER A 1 110 ? 7.621 2.515 -15.662 1.00 64.56 110 SER A O 1
ATOM 835 N N . PRO A 1 111 ? 5.386 2.168 -15.606 1.00 60.88 111 PRO A N 1
ATOM 836 C CA . PRO A 1 111 ? 5.025 3.438 -16.247 1.00 60.88 111 PRO A CA 1
ATOM 837 C C . PRO A 1 111 ? 5.583 4.679 -15.533 1.00 60.88 111 PRO A C 1
ATOM 839 O O . PRO A 1 111 ? 5.755 5.726 -16.154 1.00 60.88 111 PRO A O 1
ATOM 842 N N . GLY A 1 112 ? 5.840 4.584 -14.222 1.00 58.53 112 GLY A N 1
ATOM 843 C CA . GLY A 1 112 ? 6.334 5.693 -13.402 1.00 58.53 112 GLY A CA 1
ATOM 844 C C . GLY A 1 112 ? 7.860 5.795 -13.313 1.00 58.53 112 GLY A C 1
ATOM 845 O O . GLY A 1 112 ? 8.377 6.866 -13.003 1.00 58.53 112 GLY A O 1
ATOM 846 N N . SER A 1 113 ? 8.592 4.703 -13.558 1.00 61.19 113 SER A N 1
ATOM 847 C CA . SER A 1 113 ? 10.059 4.696 -13.571 1.00 61.19 113 SER A CA 1
ATOM 848 C C . SER A 1 113 ? 10.597 3.408 -14.205 1.00 61.19 113 SER A C 1
ATOM 850 O O . SER A 1 113 ? 10.256 2.321 -13.733 1.00 61.19 113 SER A O 1
ATOM 852 N N . PRO A 1 114 ? 11.510 3.493 -15.193 1.00 66.19 114 PRO A N 1
ATOM 853 C CA . PRO A 1 114 ? 12.097 2.315 -15.832 1.00 66.19 114 PRO A CA 1
ATOM 854 C C . PRO A 1 114 ? 13.066 1.543 -14.920 1.00 66.19 114 PRO A C 1
ATOM 856 O O . PRO A 1 114 ? 13.496 0.454 -15.280 1.00 66.19 114 PRO A O 1
ATOM 859 N N . LEU A 1 115 ? 13.421 2.097 -13.751 1.00 67.19 115 LEU A N 1
ATOM 860 C CA . LEU A 1 115 ? 14.367 1.497 -12.801 1.00 67.19 115 LEU A CA 1
ATOM 861 C C . LEU A 1 115 ? 13.702 0.584 -11.760 1.00 67.19 115 LEU A C 1
ATOM 863 O O . LEU A 1 115 ? 14.398 0.010 -10.924 1.00 67.19 115 LEU A O 1
ATOM 867 N N . ILE A 1 116 ? 12.369 0.468 -11.768 1.00 71.12 116 ILE A N 1
ATOM 868 C CA . ILE A 1 116 ? 11.619 -0.289 -10.762 1.00 71.12 116 ILE A CA 1
ATOM 869 C C . ILE A 1 116 ? 10.689 -1.286 -11.473 1.00 71.12 116 ILE A C 1
ATOM 871 O O . ILE A 1 116 ? 9.942 -0.870 -12.365 1.00 71.12 116 ILE A O 1
ATOM 875 N N . PRO A 1 117 ? 10.686 -2.574 -11.069 1.00 74.50 117 PRO A N 1
ATOM 876 C CA . PRO A 1 117 ? 9.734 -3.550 -11.586 1.00 74.50 117 PRO A CA 1
ATOM 877 C C . PRO A 1 117 ? 8.295 -3.106 -11.319 1.00 74.50 117 PRO A C 1
ATOM 879 O O . PRO A 1 117 ? 7.977 -2.623 -10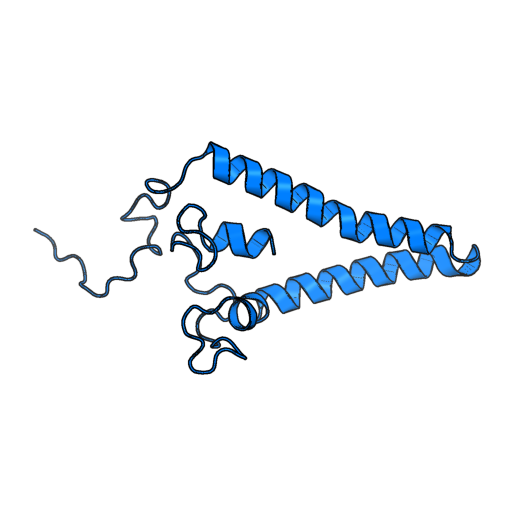.226 1.00 74.50 117 PRO A O 1
ATOM 882 N N . GLU A 1 118 ? 7.400 -3.336 -12.274 1.00 73.69 118 GLU A N 1
ATOM 883 C CA . GLU A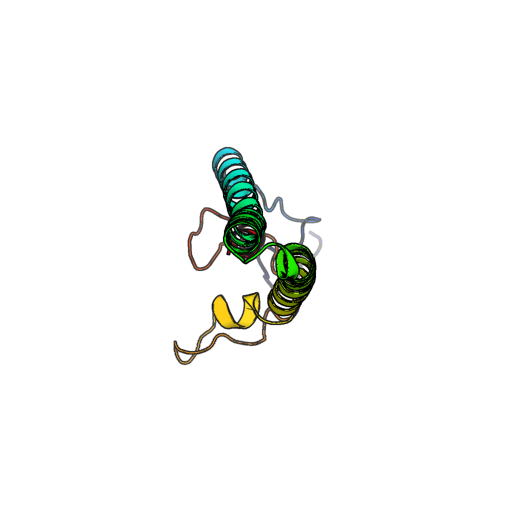 1 118 ? 5.972 -3.050 -12.124 1.00 73.69 118 GLU A CA 1
ATOM 884 C C . GLU A 1 118 ? 5.342 -3.683 -10.878 1.00 73.69 118 GLU A C 1
ATOM 886 O O . GLU A 1 118 ? 4.521 -3.040 -10.219 1.00 73.69 118 GLU A O 1
ATOM 891 N N . LEU A 1 119 ? 5.757 -4.903 -10.517 1.00 78.25 119 LEU A N 1
ATOM 892 C CA . LEU A 1 119 ? 5.286 -5.589 -9.312 1.00 78.25 119 LEU A CA 1
ATOM 893 C C . LEU A 1 119 ? 5.656 -4.825 -8.035 1.00 78.25 119 LEU A C 1
ATOM 895 O O . LEU A 1 119 ? 4.831 -4.647 -7.140 1.00 78.25 119 LEU A O 1
ATOM 899 N N . LEU A 1 120 ? 6.902 -4.355 -7.957 1.00 77.31 120 LEU A N 1
ATOM 900 C CA . LEU A 1 120 ? 7.405 -3.627 -6.795 1.00 77.31 120 LEU A CA 1
ATOM 901 C C . LEU A 1 120 ? 6.710 -2.266 -6.669 1.00 77.31 120 LEU A C 1
ATOM 903 O O . LEU A 1 120 ? 6.373 -1.825 -5.572 1.00 77.31 120 LEU A O 1
ATOM 907 N N . TYR A 1 121 ? 6.454 -1.625 -7.809 1.00 78.50 121 TYR A N 1
ATOM 908 C CA . TYR A 1 121 ? 5.716 -0.372 -7.869 1.00 78.50 121 TYR A CA 1
ATOM 909 C C . TYR A 1 121 ? 4.245 -0.541 -7.461 1.00 78.50 121 TYR A C 1
ATOM 911 O O . TYR A 1 121 ? 3.724 0.287 -6.719 1.00 78.50 121 TYR A O 1
ATOM 919 N N . SER A 1 122 ? 3.603 -1.646 -7.861 1.00 79.81 122 SER A N 1
ATOM 920 C CA . SER A 1 122 ? 2.248 -2.007 -7.419 1.00 79.81 122 SER A CA 1
ATOM 921 C C . SER A 1 122 ? 2.131 -2.201 -5.912 1.00 79.81 122 SER A C 1
ATOM 923 O O . SER A 1 122 ? 1.044 -2.021 -5.375 1.00 79.81 122 SER A O 1
ATOM 925 N N . PHE A 1 123 ? 3.192 -2.664 -5.255 1.00 81.69 123 PHE A N 1
ATOM 926 C CA . PHE A 1 123 ? 3.193 -2.911 -3.814 1.00 81.69 123 PHE A CA 1
ATOM 927 C C . PHE A 1 123 ? 3.415 -1.629 -3.000 1.00 81.69 123 PHE A C 1
ATOM 929 O O . PHE A 1 123 ? 3.019 -1.553 -1.840 1.00 81.69 123 PHE A O 1
ATOM 936 N N . TYR A 1 124 ? 4.086 -0.639 -3.592 1.00 83.81 124 TYR A N 1
ATOM 937 C CA . TYR A 1 124 ? 4.367 0.639 -2.945 1.00 83.81 124 TYR A CA 1
ATOM 938 C C . TYR A 1 124 ? 3.181 1.614 -2.970 1.00 83.81 124 TYR A C 1
ATOM 940 O O . TYR A 1 124 ? 3.004 2.357 -2.005 1.00 83.81 124 TYR A O 1
ATOM 948 N N . GLN A 1 125 ? 2.418 1.637 -4.066 1.00 82.38 125 GLN A N 1
ATOM 949 C CA . GLN A 1 125 ? 1.177 2.415 -4.185 1.00 82.38 125 GLN A CA 1
ATOM 950 C C . GLN A 1 125 ? 0.046 1.793 -3.364 1.00 82.38 125 GLN A C 1
ATOM 952 O O . GLN A 1 125 ? -0.668 2.574 -2.696 1.00 82.38 125 GLN A O 1
#

Foldseek 3Di:
DDDDDPPDPPFFDVPPDDLCVLADPVVLVVLVVLLVVVVVVLVVVLQVVLVPDDVVCSVVSSVVSVVVVVVVVVVLQACVCQFPFAPPPVPVNTGDCPCGRNPRQGRCQGPVGNRDGSVSVSSND

pLDDT: mean 71.08, std 13.51, range [32.56, 90.75]

Organism: NCBI:txid1934379